Protein AF-A0A7J7WVA8-F1 (afdb_monomer)

Secondary structure (DSSP, 8-state):
--------S-TTGGG--EEEEEEEEE-HHHHHHHH-GGGTTHHHHHHHHTEEEEEETT-STT-PEEEEEEEE---SSTTHHHHHHHHHHHHHHSPPPHHHH--

Solvent-accessible surface area (backbone atoms only — not comparable to full-atom values): 6277 Å² total; p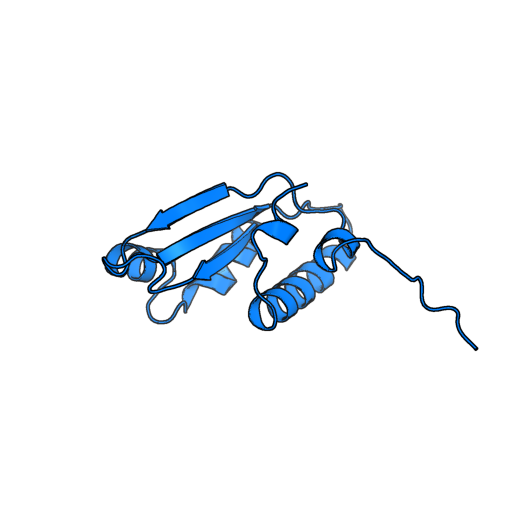er-residue (Å²): 135,82,81,73,79,85,63,88,60,56,84,73,53,82,65,75,30,72,55,79,71,50,72,52,77,37,50,55,75,56,43,35,71,72,25,28,71,92,48,70,40,39,69,58,50,29,67,73,70,44,30,51,72,46,79,41,69,60,66,40,101,87,42,26,22,39,38,39,39,28,41,49,66,82,63,100,46,86,69,50,63,58,53,52,55,52,48,50,55,44,40,75,75,50,68,84,48,72,78,74,68,67,122

Nearest PDB structures (foldseek):
  1wvn-assembly1_A  TM=6.412E-01  e=1.660E-02  Homo sapiens
  2p2r-assembly1_A  TM=6.295E-01  e=4.143E-02  Homo sapiens
  4lij-assembly1_C  TM=5.879E-01  e=4.680E-02  Homo sapiens
  1j4w-assembly1_A  TM=5.770E-01  e=6.843E-01  Homo sapiens
  1x4m-assembly1_A  TM=5.181E-01  e=3.098E-01  Mus musculus

Sequence (103 aa):
METRPHSNEPWWTVSGNFYFPLMFYMEEEQEERVFGRLDADLGRIEAHSHTLIQLEGWFTATGQTRVTVVQWWRTYDTRTHFFGLELLQRVRSQPLTEDDLAK

Mean predicted aligned error: 11.11 Å

Organism: Myotis myotis (NCBI:txid51298)

Structure (mmCIF, N/CA/C/O backbone):
data_AF-A0A7J7WVA8-F1
#
_entry.id   AF-A0A7J7WVA8-F1
#
loop_
_atom_site.group_PDB
_atom_site.id
_atom_site.type_symbol
_atom_site.label_atom_id
_atom_site.label_alt_id
_atom_site.label_comp_id
_atom_site.label_asym_id
_atom_site.label_entity_id
_atom_site.label_seq_id
_atom_site.pdbx_PDB_ins_code
_atom_site.Cartn_x
_atom_site.Cartn_y
_atom_site.Cartn_z
_atom_site.occupancy
_atom_site.B_iso_or_equiv
_atom_site.auth_seq_id
_atom_site.auth_comp_id
_atom_site.auth_asym_id
_atom_site.auth_atom_id
_atom_site.pdbx_PDB_model_num
ATOM 1 N N . MET A 1 1 ? 36.389 -11.704 -10.161 1.00 34.66 1 MET A N 1
ATOM 2 C CA . MET A 1 1 ? 36.004 -11.117 -8.861 1.00 34.66 1 MET A CA 1
ATOM 3 C C . MET A 1 1 ? 35.351 -9.784 -9.165 1.00 34.66 1 MET A C 1
ATOM 5 O O . MET A 1 1 ? 36.049 -8.797 -9.339 1.00 34.66 1 MET A O 1
ATOM 9 N N . GLU A 1 2 ? 34.037 -9.788 -9.376 1.00 36.53 2 GLU A N 1
ATOM 10 C CA . GLU A 1 2 ? 33.272 -8.568 -9.644 1.00 36.53 2 GLU A CA 1
ATOM 11 C C . GLU A 1 2 ? 33.058 -7.807 -8.335 1.00 36.53 2 GLU A C 1
ATOM 13 O O . GLU A 1 2 ? 32.524 -8.338 -7.359 1.00 36.53 2 GLU A O 1
ATOM 18 N N . THR A 1 3 ? 33.527 -6.565 -8.313 1.00 39.75 3 THR A N 1
ATOM 19 C CA . THR A 1 3 ? 33.286 -5.589 -7.255 1.00 39.75 3 THR A CA 1
ATOM 20 C C . THR A 1 3 ? 31.795 -5.278 -7.203 1.00 39.75 3 THR A C 1
ATOM 22 O O . THR A 1 3 ? 31.281 -4.534 -8.036 1.00 39.75 3 THR A O 1
ATOM 25 N N . ARG A 1 4 ? 31.087 -5.862 -6.231 1.00 43.88 4 ARG A N 1
ATOM 26 C CA . ARG A 1 4 ? 29.738 -5.418 -5.867 1.00 43.88 4 ARG A CA 1
ATOM 27 C C . ARG A 1 4 ? 29.835 -3.954 -5.430 1.00 43.88 4 ARG A C 1
ATOM 29 O O . ARG A 1 4 ? 30.660 -3.668 -4.558 1.00 43.88 4 ARG A O 1
ATOM 36 N N . PRO A 1 5 ? 29.046 -3.025 -5.989 1.00 41.03 5 PRO A N 1
ATOM 37 C CA . PRO A 1 5 ? 28.959 -1.706 -5.397 1.00 41.03 5 PRO A CA 1
ATOM 38 C C . PRO A 1 5 ? 28.372 -1.883 -3.995 1.00 41.03 5 PRO A C 1
ATOM 40 O O . PRO A 1 5 ? 27.282 -2.427 -3.824 1.00 41.03 5 PRO A O 1
ATOM 43 N N . HIS A 1 6 ? 29.127 -1.462 -2.984 1.00 52.00 6 HIS A N 1
ATOM 44 C CA . HIS A 1 6 ? 28.589 -1.184 -1.660 1.00 52.00 6 HIS A CA 1
ATOM 45 C C . HIS A 1 6 ? 27.703 0.060 -1.790 1.00 52.00 6 HIS A C 1
ATOM 47 O O . HIS A 1 6 ? 28.127 1.170 -1.482 1.00 52.00 6 HIS A O 1
ATOM 53 N N . SER A 1 7 ? 26.500 -0.097 -2.340 1.00 49.59 7 SER A N 1
ATOM 54 C CA . SER A 1 7 ? 25.517 0.974 -2.365 1.00 49.59 7 SER A CA 1
ATOM 55 C C . SER A 1 7 ? 24.898 1.051 -0.968 1.00 49.59 7 SER A C 1
ATOM 57 O O . SER A 1 7 ? 23.997 0.289 -0.639 1.00 49.59 7 SER A O 1
ATOM 59 N N . ASN A 1 8 ? 25.392 1.973 -0.137 1.00 56.03 8 ASN A N 1
ATOM 60 C CA . ASN A 1 8 ? 24.668 2.468 1.049 1.00 56.03 8 ASN A CA 1
ATOM 61 C C . ASN A 1 8 ? 23.391 3.243 0.669 1.00 56.03 8 ASN A C 1
ATOM 63 O O . ASN A 1 8 ? 22.694 3.780 1.522 1.00 56.03 8 ASN A O 1
ATOM 67 N N . GLU A 1 9 ? 23.111 3.341 -0.624 1.00 53.56 9 GLU A N 1
ATOM 68 C CA . GLU A 1 9 ? 21.859 3.809 -1.175 1.00 53.56 9 GLU A CA 1
ATOM 69 C C . GLU A 1 9 ? 20.752 2.791 -0.861 1.00 53.56 9 GLU A C 1
ATOM 71 O O . GLU A 1 9 ? 20.915 1.602 -1.164 1.00 53.56 9 GLU A O 1
ATOM 76 N N . PRO A 1 10 ? 19.638 3.225 -0.242 1.00 55.97 10 PRO A N 1
ATOM 77 C CA . PRO A 1 10 ? 18.509 2.351 0.025 1.00 55.97 10 PRO A CA 1
ATOM 78 C C . PRO A 1 10 ? 18.102 1.590 -1.235 1.00 55.97 10 PRO A C 1
ATOM 80 O O . PRO A 1 10 ? 18.129 2.137 -2.335 1.00 55.97 10 PRO A O 1
ATOM 83 N N . TRP A 1 11 ? 17.700 0.334 -1.112 1.00 60.22 11 TRP A N 1
ATOM 84 C CA . TRP A 1 11 ? 17.419 -0.545 -2.255 1.00 60.22 11 TRP A CA 1
ATOM 85 C C . TRP A 1 11 ? 16.395 0.045 -3.255 1.00 60.22 11 TRP A C 1
ATOM 87 O O . TRP A 1 11 ? 16.428 -0.281 -4.441 1.00 60.22 11 TRP A O 1
ATOM 97 N N . TRP A 1 12 ? 15.533 0.961 -2.802 1.00 58.41 12 TRP A N 1
ATOM 98 C CA . TRP A 1 12 ? 14.561 1.706 -3.609 1.00 58.41 12 TRP A CA 1
ATOM 99 C C . TRP A 1 12 ? 15.153 2.912 -4.371 1.00 58.41 12 TRP A C 1
ATOM 101 O O . TRP A 1 12 ? 14.558 3.388 -5.339 1.00 58.41 12 TRP A O 1
ATOM 111 N N . THR A 1 13 ? 16.344 3.392 -3.999 1.00 51.78 13 THR A N 1
ATOM 112 C CA . THR A 1 13 ? 17.073 4.469 -4.701 1.00 51.78 13 THR A CA 1
ATOM 113 C C . THR A 1 13 ? 17.814 4.015 -5.948 1.00 51.78 13 THR A C 1
ATOM 115 O O . THR A 1 13 ? 18.070 4.844 -6.818 1.00 51.78 13 THR A O 1
ATOM 118 N N . VAL A 1 14 ? 18.027 2.705 -6.118 1.00 52.34 14 VAL A N 1
ATOM 119 C CA . VAL A 1 14 ? 18.581 2.106 -7.349 1.00 52.34 14 VAL A CA 1
ATOM 120 C C . VAL A 1 14 ? 17.756 2.486 -8.587 1.00 52.34 14 VAL A C 1
ATOM 122 O O . VAL A 1 14 ? 18.271 2.510 -9.701 1.00 52.34 14 VAL A O 1
ATOM 125 N N . SER A 1 15 ? 16.479 2.832 -8.395 1.00 53.56 15 SER A N 1
ATOM 126 C CA . SER A 1 15 ? 15.578 3.228 -9.480 1.00 53.56 15 SER A CA 1
ATOM 127 C C . SER A 1 15 ? 15.396 4.742 -9.633 1.00 53.56 15 SER A C 1
ATOM 129 O O . SER A 1 15 ? 14.671 5.148 -10.530 1.00 53.56 15 SER A O 1
ATOM 131 N N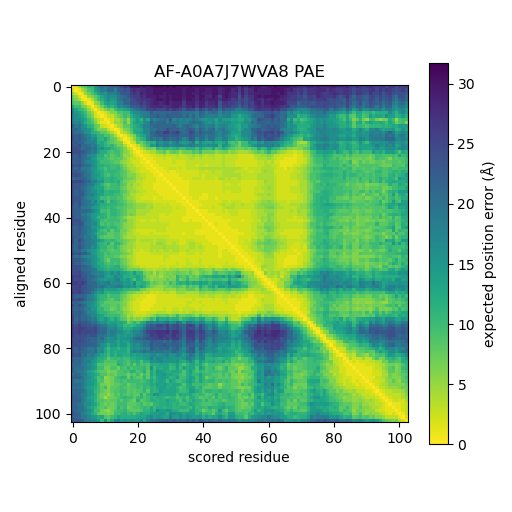 . GLY A 1 16 ? 16.000 5.583 -8.780 1.00 48.66 16 GLY A N 1
ATOM 132 C CA . GLY A 1 16 ? 16.000 7.052 -8.909 1.00 48.66 16 GLY A CA 1
ATOM 133 C C . GLY A 1 16 ? 14.633 7.761 -8.956 1.00 48.66 16 GLY A C 1
ATOM 134 O O . GLY A 1 16 ? 14.591 8.963 -9.192 1.00 48.66 16 GLY A O 1
ATOM 135 N N . ASN A 1 17 ? 13.520 7.050 -8.753 1.00 52.50 17 ASN A N 1
ATOM 136 C CA . ASN A 1 17 ? 12.230 7.465 -9.312 1.00 52.50 17 ASN A CA 1
ATOM 137 C C . ASN A 1 17 ? 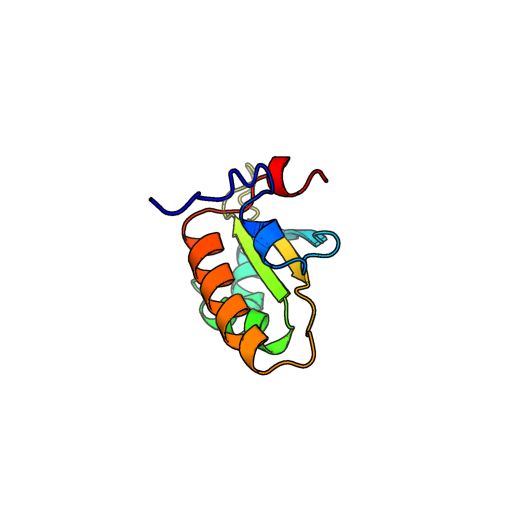11.174 7.903 -8.296 1.00 52.50 17 A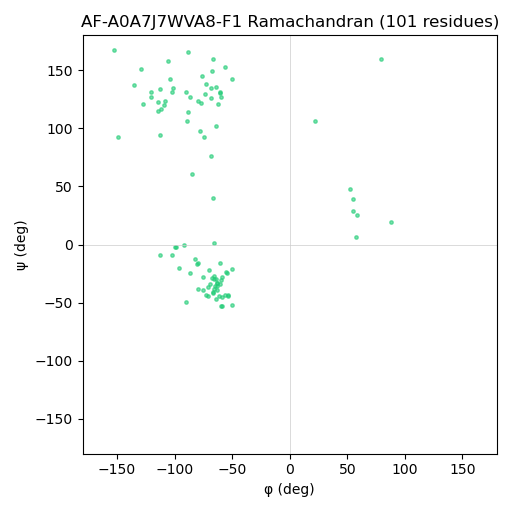SN A C 1
ATOM 139 O O . ASN A 1 17 ? 10.142 8.409 -8.732 1.00 52.50 17 ASN A O 1
ATOM 143 N N . PHE A 1 18 ? 11.400 7.722 -6.993 1.00 56.97 18 PHE A N 1
ATOM 144 C CA . PHE A 1 18 ? 10.406 8.053 -5.973 1.00 56.97 18 PHE A CA 1
ATOM 145 C C . PHE A 1 18 ? 10.539 9.503 -5.509 1.00 56.97 18 PHE A C 1
ATOM 147 O O . PHE A 1 18 ? 11.469 9.853 -4.783 1.00 56.97 18 PHE A O 1
ATOM 154 N N . TYR A 1 19 ? 9.599 10.345 -5.941 1.00 60.22 19 TYR A N 1
ATOM 155 C CA . TYR A 1 19 ? 9.389 11.675 -5.369 1.00 60.22 19 TYR A CA 1
ATOM 156 C C . TYR A 1 19 ? 8.372 11.572 -4.233 1.00 60.22 19 TYR A C 1
ATOM 158 O O . TYR A 1 19 ? 7.335 10.945 -4.423 1.00 60.22 19 TYR A O 1
ATOM 166 N N . PHE A 1 20 ? 8.717 12.171 -3.086 1.00 67.50 20 PHE A N 1
ATOM 167 C CA . PHE A 1 20 ? 7.915 12.378 -1.870 1.00 67.50 20 PHE A CA 1
ATOM 168 C C . PHE A 1 20 ? 6.716 11.426 -1.666 1.00 67.50 20 PHE A C 1
ATOM 170 O O . PHE A 1 20 ? 5.680 11.609 -2.310 1.00 67.50 20 PHE A O 1
ATOM 177 N N . PRO A 1 21 ? 6.803 10.462 -0.731 1.00 76.44 21 PRO A N 1
ATOM 178 C CA . PRO A 1 21 ? 5.680 9.586 -0.415 1.00 76.44 21 PRO A CA 1
ATOM 179 C C . PRO A 1 21 ? 4.475 10.386 0.089 1.00 76.44 21 PRO A C 1
ATOM 181 O O . PRO A 1 21 ? 4.589 11.204 1.003 1.00 76.44 21 PRO A O 1
ATOM 184 N N . LEU A 1 22 ? 3.302 10.111 -0.476 1.00 82.75 22 LEU A N 1
ATOM 185 C CA . LEU A 1 22 ? 2.024 10.523 0.086 1.00 82.75 22 LEU A CA 1
ATOM 186 C C . LEU A 1 22 ? 1.552 9.430 1.048 1.00 82.75 22 LEU A C 1
ATOM 188 O O . LEU A 1 22 ? 1.247 8.322 0.616 1.00 82.75 22 LEU A O 1
ATOM 192 N N . MET A 1 23 ? 1.482 9.749 2.339 1.00 84.56 23 MET A N 1
ATOM 193 C CA . MET A 1 23 ? 1.022 8.830 3.383 1.00 84.56 23 MET A CA 1
ATOM 194 C C . MET A 1 23 ? -0.300 9.299 3.982 1.00 84.56 23 MET A C 1
ATOM 196 O O . MET A 1 23 ? -0.449 10.474 4.321 1.00 84.56 23 MET A O 1
ATOM 200 N N . PHE A 1 24 ? -1.249 8.381 4.140 1.00 86.38 24 PHE A N 1
ATOM 201 C CA . PHE A 1 24 ? -2.514 8.632 4.829 1.00 86.38 24 PHE A CA 1
ATOM 202 C C . PHE A 1 24 ? -3.080 7.348 5.444 1.00 86.38 24 PHE A C 1
ATOM 204 O O . PHE A 1 24 ? -2.621 6.247 5.152 1.00 86.38 24 PHE A O 1
ATOM 211 N N . TYR A 1 25 ? -4.082 7.503 6.309 1.00 89.75 25 TYR A N 1
ATOM 212 C CA . TYR A 1 25 ? -4.804 6.391 6.926 1.00 89.75 25 TYR A CA 1
ATOM 213 C C . TYR A 1 25 ? -6.165 6.220 6.265 1.00 89.75 25 TYR A C 1
ATOM 215 O O . TYR A 1 25 ? -6.820 7.205 5.914 1.00 89.75 25 TYR A O 1
ATOM 223 N N . MET A 1 26 ? -6.579 4.972 6.104 1.00 90.44 26 MET A N 1
ATOM 224 C CA . MET A 1 26 ? -7.836 4.591 5.480 1.00 90.44 26 MET A CA 1
ATOM 225 C C . MET A 1 26 ? -8.502 3.506 6.326 1.00 90.44 26 MET A C 1
ATOM 227 O O . MET A 1 26 ? -7.828 2.608 6.821 1.00 90.44 26 MET A O 1
ATOM 231 N N . GLU A 1 27 ? -9.816 3.597 6.528 1.00 91.94 27 GLU A N 1
ATOM 232 C CA . GLU A 1 27 ? -10.570 2.522 7.186 1.00 91.94 27 GLU A CA 1
ATOM 233 C C . GLU A 1 27 ? -10.594 1.268 6.297 1.00 91.94 27 GLU A C 1
ATOM 235 O O . GLU A 1 27 ? -10.640 1.394 5.074 1.00 91.94 27 GLU A O 1
ATOM 240 N N . GLU A 1 28 ? -10.642 0.072 6.888 1.00 86.19 28 GLU A N 1
ATOM 241 C CA . GLU A 1 28 ? -10.651 -1.211 6.156 1.00 86.19 28 GLU A CA 1
ATOM 242 C C . GLU A 1 28 ? -11.771 -1.274 5.096 1.00 86.19 28 GLU A C 1
ATOM 244 O O . GLU A 1 28 ? -11.535 -1.628 3.943 1.00 86.19 28 GLU A O 1
ATOM 249 N N . GLU A 1 29 ? -12.988 -0.818 5.427 1.00 88.38 29 GLU A N 1
ATOM 250 C CA . GLU A 1 29 ? -14.101 -0.784 4.460 1.00 88.38 29 GLU A CA 1
ATOM 251 C C . GLU A 1 29 ? -13.809 0.155 3.274 1.00 88.38 29 GLU A C 1
ATOM 253 O O . GLU A 1 29 ? -14.252 -0.079 2.149 1.00 88.38 29 GLU A O 1
ATOM 258 N N . GLN A 1 30 ? -13.080 1.247 3.509 1.00 89.88 30 GLN A N 1
ATOM 259 C CA . GLN A 1 30 ? -12.701 2.177 2.447 1.00 89.88 30 GLN A CA 1
ATOM 260 C C . GLN A 1 30 ? -11.575 1.606 1.589 1.00 89.88 30 GLN A C 1
ATOM 262 O O . GLN A 1 30 ? -11.624 1.754 0.369 1.00 89.88 30 GLN A O 1
ATOM 267 N N . GLU A 1 31 ? -10.608 0.929 2.205 1.00 90.75 31 GLU A N 1
ATOM 268 C CA . GLU A 1 31 ? -9.539 0.222 1.508 1.00 90.75 31 GLU A CA 1
ATOM 269 C C . GLU A 1 31 ? -10.120 -0.835 0.565 1.00 90.75 31 GLU A C 1
ATOM 271 O O . GLU A 1 31 ? -9.872 -0.755 -0.638 1.00 90.75 31 GLU A O 1
ATOM 276 N N . GLU A 1 32 ? -10.983 -1.734 1.051 1.00 90.69 32 GLU A N 1
ATOM 277 C CA . GLU A 1 32 ? -11.592 -2.775 0.211 1.00 90.69 32 GLU A CA 1
ATOM 278 C C . GLU A 1 32 ? -12.418 -2.190 -0.948 1.00 90.69 32 GLU A C 1
ATOM 280 O O . GLU A 1 32 ? -12.517 -2.788 -2.023 1.00 90.69 32 GLU A O 1
ATOM 285 N N . ARG A 1 33 ? -13.018 -1.005 -0.763 1.00 92.12 33 ARG A N 1
ATOM 286 C CA . ARG A 1 33 ? -13.776 -0.307 -1.818 1.00 92.12 33 ARG A CA 1
ATOM 287 C C . ARG A 1 33 ? -12.876 0.340 -2.867 1.00 92.12 33 ARG A C 1
ATOM 289 O O . ARG A 1 33 ? -13.323 0.505 -4.001 1.00 92.12 33 ARG A O 1
ATOM 296 N N . VAL A 1 34 ? -11.657 0.732 -2.501 1.00 90.50 34 VAL A N 1
ATOM 297 C CA . VAL A 1 34 ? -10.692 1.376 -3.404 1.00 90.50 34 VAL A CA 1
ATOM 298 C C . VAL A 1 34 ? -9.815 0.340 -4.098 1.00 90.50 34 VAL A C 1
ATOM 300 O O . VAL A 1 34 ? -9.674 0.391 -5.316 1.00 90.50 34 VAL A O 1
ATOM 303 N N . PHE A 1 35 ? -9.240 -0.593 -3.343 1.00 90.56 35 PHE A N 1
ATOM 304 C CA . PHE A 1 35 ? -8.245 -1.559 -3.812 1.00 90.56 35 PHE A CA 1
ATOM 305 C C . PHE A 1 35 ? -8.837 -2.933 -4.139 1.00 90.56 35 PHE A C 1
ATOM 307 O O . PHE A 1 35 ? -8.134 -3.810 -4.647 1.00 90.56 35 PHE A O 1
ATOM 314 N N . GLY A 1 36 ? -10.143 -3.098 -3.924 1.00 90.75 36 GLY A N 1
ATOM 315 C CA . GLY A 1 36 ? -10.846 -4.358 -4.095 1.00 90.75 36 GLY A CA 1
ATOM 316 C C . GLY A 1 36 ? -10.627 -5.284 -2.901 1.00 90.75 36 GLY A C 1
ATOM 317 O O . GLY A 1 36 ? -9.666 -5.164 -2.147 1.00 90.75 36 GLY A O 1
ATOM 318 N N . ARG A 1 37 ? -11.526 -6.255 -2.734 1.00 89.06 37 ARG A N 1
ATOM 319 C CA . ARG A 1 37 ? -11.407 -7.256 -1.669 1.00 89.06 37 ARG A CA 1
ATOM 320 C C . ARG A 1 37 ? -10.108 -8.051 -1.829 1.00 89.06 37 ARG A C 1
ATOM 322 O O . ARG A 1 37 ? -9.874 -8.598 -2.909 1.00 89.06 37 ARG A O 1
ATOM 329 N N . LEU A 1 38 ? -9.327 -8.172 -0.751 1.00 86.19 38 LEU A N 1
ATOM 330 C CA . LEU A 1 38 ? -7.989 -8.789 -0.769 1.00 86.19 38 LEU A CA 1
ATOM 331 C C . LEU A 1 38 ? -7.054 -8.145 -1.812 1.00 86.19 38 LEU A C 1
ATOM 333 O O . LEU A 1 38 ? -6.328 -8.855 -2.511 1.00 86.19 38 LEU A O 1
ATOM 337 N N . ASP A 1 39 ? -7.124 -6.821 -1.966 1.00 88.94 39 ASP A N 1
ATOM 338 C CA . ASP A 1 39 ? -6.265 -6.026 -2.855 1.00 88.94 39 ASP A CA 1
ATOM 339 C C . ASP A 1 39 ? -6.328 -6.425 -4.338 1.00 88.94 39 ASP A C 1
ATOM 341 O O . ASP A 1 39 ? -5.377 -6.223 -5.104 1.00 88.94 39 ASP A O 1
ATOM 345 N N . ALA A 1 40 ? -7.441 -7.023 -4.774 1.00 90.00 40 ALA A N 1
ATOM 346 C CA . ALA A 1 40 ? -7.569 -7.600 -6.112 1.00 90.00 40 ALA A CA 1
ATOM 347 C C . ALA A 1 40 ? -7.352 -6.584 -7.253 1.00 90.00 40 ALA A C 1
ATOM 349 O O . ALA A 1 40 ? -6.910 -6.966 -8.342 1.00 90.00 40 ALA A O 1
ATOM 350 N N . ASP A 1 41 ? -7.633 -5.303 -7.011 1.00 89.62 41 ASP A N 1
ATOM 351 C CA . ASP A 1 41 ? -7.468 -4.219 -7.979 1.00 89.62 41 ASP A CA 1
ATOM 352 C C . ASP A 1 41 ? -6.205 -3.375 -7.741 1.00 89.62 41 ASP A C 1
ATOM 354 O O . ASP A 1 41 ? -5.822 -2.613 -8.633 1.00 89.62 41 ASP A O 1
ATOM 358 N N . LEU A 1 42 ? -5.491 -3.560 -6.622 1.00 88.00 42 LEU A N 1
ATOM 359 C CA . LEU A 1 42 ? -4.278 -2.807 -6.270 1.00 88.00 42 LEU A CA 1
ATOM 360 C C . LEU A 1 42 ? -3.258 -2.785 -7.416 1.00 88.00 42 LEU A C 1
ATOM 362 O O . LEU A 1 42 ? -2.864 -1.720 -7.884 1.00 88.00 42 LEU A O 1
ATOM 366 N N . GLY A 1 43 ? -2.905 -3.958 -7.951 1.00 83.12 43 GLY A N 1
ATOM 367 C CA . GLY A 1 43 ? -1.913 -4.053 -9.027 1.00 83.12 43 GLY A CA 1
ATOM 368 C C . GLY A 1 43 ? -2.347 -3.372 -10.332 1.00 83.12 43 GLY A C 1
ATOM 369 O O . GLY A 1 43 ? -1.507 -2.878 -11.084 1.00 83.12 43 GLY A O 1
ATOM 370 N N . ARG A 1 44 ? -3.657 -3.312 -10.613 1.00 84.25 44 ARG A N 1
ATOM 371 C CA . ARG A 1 44 ? -4.189 -2.579 -11.774 1.00 84.25 44 ARG A CA 1
ATOM 372 C C . ARG A 1 44 ? -4.112 -1.078 -11.542 1.00 84.25 44 ARG A C 1
ATOM 374 O O . ARG A 1 44 ? -3.723 -0.352 -12.454 1.00 84.25 44 ARG A O 1
ATOM 381 N N . ILE A 1 45 ? -4.471 -0.629 -10.342 1.00 85.75 45 ILE A N 1
ATOM 382 C CA . ILE A 1 45 ? -4.418 0.779 -9.950 1.00 85.75 45 ILE A CA 1
ATOM 383 C C . ILE A 1 45 ? -2.985 1.282 -10.075 1.00 85.75 45 ILE A C 1
ATOM 385 O O . ILE A 1 45 ? -2.763 2.224 -10.826 1.00 85.75 45 ILE A O 1
ATOM 389 N N . GLU A 1 46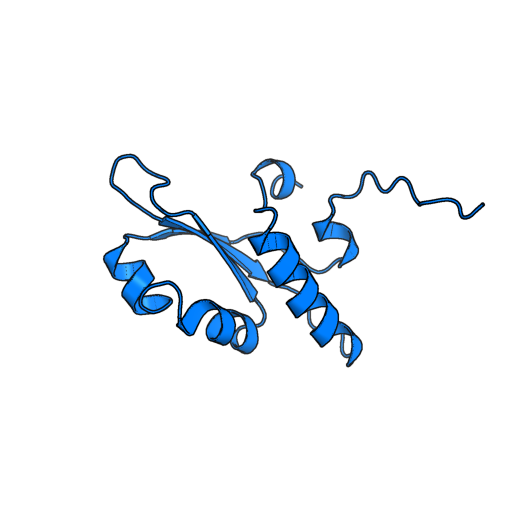 ? -2.020 0.595 -9.460 1.00 83.50 46 GLU A N 1
ATOM 390 C CA . GLU A 1 46 ? -0.590 0.924 -9.526 1.00 83.50 46 GLU A CA 1
ATOM 391 C C . GLU A 1 46 ? -0.071 1.047 -10.970 1.00 83.50 46 GLU A C 1
ATOM 393 O O . GLU A 1 46 ? 0.626 2.006 -11.327 1.00 83.50 46 GLU A O 1
ATOM 398 N N . ALA A 1 47 ? -0.460 0.102 -11.835 1.00 79.44 47 ALA A N 1
ATOM 399 C CA . ALA A 1 47 ? -0.085 0.106 -13.246 1.00 79.44 47 ALA A CA 1
ATOM 400 C C . ALA A 1 47 ? -0.692 1.291 -14.020 1.00 79.44 47 ALA A C 1
ATOM 402 O O . ALA A 1 47 ? -0.024 1.869 -14.877 1.00 79.44 47 ALA A O 1
ATOM 403 N N . HIS A 1 48 ? -1.940 1.666 -13.726 1.00 80.56 48 HIS A N 1
ATOM 404 C CA . HIS A 1 48 ? -2.643 2.754 -14.410 1.00 80.56 48 HIS A CA 1
ATOM 405 C C . HIS A 1 48 ? -2.250 4.149 -13.909 1.00 80.56 48 HIS A C 1
ATOM 407 O O . HIS A 1 48 ? -2.159 5.082 -14.710 1.00 80.56 48 HIS A O 1
ATOM 413 N N . SER A 1 49 ? -2.031 4.314 -12.605 1.00 78.62 49 SER A N 1
ATOM 414 C CA . SER A 1 49 ? -1.664 5.595 -11.992 1.00 78.62 49 SER A CA 1
ATOM 415 C C . SER A 1 49 ? -0.173 5.903 -12.105 1.00 78.62 49 SER A C 1
ATOM 417 O O . SER A 1 49 ? 0.230 7.038 -11.852 1.00 78.62 49 SER A O 1
ATOM 419 N N . HIS A 1 50 ? 0.645 4.918 -12.492 1.00 76.56 50 HIS A N 1
ATOM 420 C CA . HIS A 1 50 ? 2.101 4.982 -12.388 1.00 76.56 50 HIS A CA 1
ATOM 421 C C . HIS A 1 50 ? 2.535 5.360 -10.964 1.00 76.56 50 HIS A C 1
ATOM 423 O O . HIS A 1 50 ? 3.374 6.238 -10.745 1.00 76.56 50 HIS A O 1
ATOM 429 N N . THR A 1 51 ? 1.948 4.683 -9.982 1.00 77.12 51 THR A N 1
ATOM 430 C CA . THR A 1 51 ? 2.327 4.797 -8.573 1.00 77.12 51 THR A CA 1
ATOM 431 C C . THR A 1 51 ? 2.557 3.414 -8.005 1.00 77.12 51 THR A C 1
ATOM 433 O O . THR A 1 51 ? 1.929 2.458 -8.439 1.00 77.12 51 THR A O 1
ATOM 436 N N . LEU A 1 52 ? 3.421 3.320 -7.009 1.00 81.75 52 LEU A N 1
ATOM 437 C CA . LEU A 1 52 ? 3.510 2.150 -6.154 1.00 81.75 52 LEU A CA 1
ATOM 438 C C . LEU A 1 52 ? 2.785 2.468 -4.847 1.00 81.75 52 LEU A C 1
ATOM 440 O O . LEU A 1 52 ? 2.921 3.573 -4.317 1.00 81.75 52 LEU A O 1
ATOM 444 N N . ILE A 1 53 ? 1.971 1.530 -4.379 1.00 85.19 53 ILE A N 1
ATOM 445 C CA . ILE A 1 53 ? 1.064 1.702 -3.251 1.00 85.19 53 ILE A CA 1
ATOM 446 C C . ILE A 1 53 ? 1.320 0.571 -2.259 1.00 85.19 53 ILE A C 1
ATOM 448 O O . ILE A 1 53 ? 1.186 -0.607 -2.578 1.00 85.19 53 ILE A O 1
ATOM 452 N N . GLN A 1 54 ? 1.689 0.934 -1.037 1.00 85.88 54 GLN A N 1
ATOM 453 C CA . GLN A 1 54 ? 1.815 -0.005 0.071 1.00 85.88 54 GLN A CA 1
ATOM 454 C C . GLN A 1 54 ? 0.608 0.115 0.982 1.00 85.88 54 GLN A C 1
ATOM 456 O O 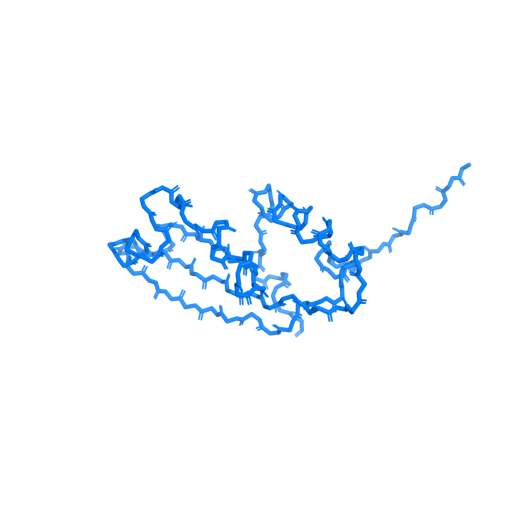. GLN A 1 54 ? 0.243 1.222 1.382 1.00 85.88 54 GLN A O 1
ATOM 461 N N . LEU A 1 55 ? 0.024 -1.036 1.298 1.00 88.06 55 LEU A N 1
ATOM 462 C CA . LEU A 1 55 ? -1.070 -1.181 2.242 1.00 88.06 55 LEU A CA 1
ATOM 463 C C . LEU A 1 55 ? -0.543 -1.933 3.458 1.00 88.06 55 LEU A C 1
ATOM 465 O O . LEU A 1 55 ? -0.106 -3.079 3.360 1.00 88.06 55 LEU A O 1
ATOM 469 N N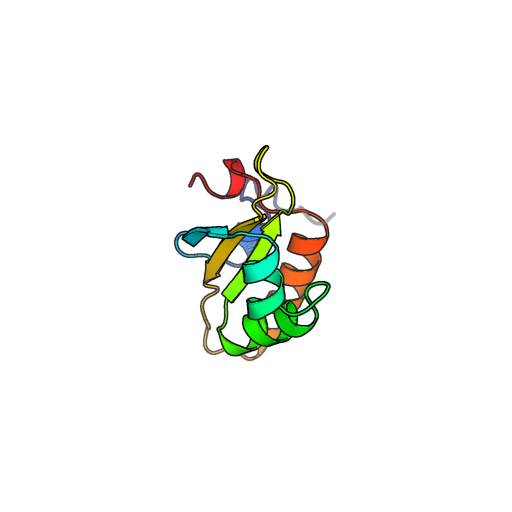 . GLU A 1 56 ? -0.560 -1.269 4.603 1.00 86.19 56 GLU A N 1
ATOM 470 C CA . GLU A 1 56 ? -0.243 -1.869 5.892 1.00 86.19 56 GLU A CA 1
ATOM 471 C C . GLU A 1 56 ? -1.518 -1.890 6.725 1.00 86.19 56 GLU A C 1
ATOM 473 O O . GLU A 1 56 ? -1.886 -0.891 7.345 1.00 86.19 56 GLU A O 1
ATOM 478 N N . GLY A 1 57 ? -2.226 -3.018 6.681 1.00 83.25 57 GLY A N 1
ATOM 479 C CA . GLY A 1 57 ? -3.451 -3.218 7.452 1.00 83.25 57 GLY A CA 1
ATOM 480 C C . GLY A 1 57 ? -3.188 -3.260 8.957 1.00 83.25 57 GLY A C 1
ATOM 481 O O . GLY A 1 57 ? -2.072 -3.541 9.398 1.00 83.25 57 GLY A O 1
ATOM 482 N N . TRP A 1 58 ? -4.234 -3.014 9.751 1.00 80.94 58 TRP A N 1
ATOM 483 C CA . TRP A 1 58 ? -4.178 -3.061 11.222 1.00 80.94 58 TRP A CA 1
ATOM 484 C C . TRP A 1 58 ? -3.087 -2.168 11.831 1.00 80.94 58 TRP A C 1
ATOM 486 O O . TRP A 1 58 ? -2.558 -2.458 12.905 1.00 80.94 58 TRP A O 1
ATOM 496 N N . PHE A 1 59 ? -2.741 -1.079 11.144 1.00 74.69 59 PHE A N 1
ATOM 497 C CA . PHE A 1 59 ? -1.656 -0.198 11.551 1.00 74.69 59 PHE A CA 1
ATOM 498 C C . PHE A 1 59 ? -2.006 0.585 12.822 1.00 74.69 59 PHE A C 1
ATOM 500 O O . PHE A 1 59 ? -1.143 0.850 13.659 1.00 74.69 59 PHE A O 1
ATOM 507 N N . THR A 1 60 ? -3.281 0.940 12.999 1.00 70.50 60 THR A N 1
ATOM 508 C CA . THR A 1 60 ? -3.772 1.600 14.215 1.00 70.50 60 THR A CA 1
ATOM 509 C C . THR A 1 60 ? -4.583 0.647 15.090 1.00 70.50 60 THR A C 1
ATOM 511 O O . THR A 1 60 ? -5.161 -0.332 14.621 1.00 70.50 60 THR A O 1
ATOM 514 N N . ALA A 1 61 ? -4.696 0.969 16.385 1.00 71.62 61 ALA A N 1
ATOM 515 C CA . ALA A 1 61 ? -5.519 0.211 17.335 1.00 71.62 61 ALA A CA 1
ATOM 516 C C . ALA A 1 61 ? -7.018 0.181 16.969 1.00 71.62 61 ALA A C 1
ATOM 518 O O . ALA A 1 61 ? -7.761 -0.638 17.506 1.00 71.62 61 ALA A O 1
ATOM 519 N N . THR A 1 62 ? -7.462 1.068 16.072 1.00 78.06 62 THR A N 1
ATOM 520 C CA . THR A 1 62 ? -8.827 1.105 15.534 1.00 78.06 62 THR A CA 1
ATOM 521 C C . THR A 1 62 ? -8.990 0.291 14.248 1.00 78.06 62 THR A C 1
ATOM 523 O O . THR A 1 62 ? -10.102 0.224 13.742 1.00 78.06 62 THR A O 1
ATOM 526 N N . GLY A 1 63 ? -7.926 -0.343 13.738 1.00 80.94 63 GLY A N 1
ATOM 527 C CA . GLY A 1 63 ? -7.974 -1.187 12.541 1.00 80.94 63 GLY A CA 1
ATOM 528 C C . GLY A 1 63 ? -7.774 -0.440 11.220 1.00 80.94 63 GLY A C 1
ATOM 529 O O . GLY A 1 63 ? -8.138 -0.964 10.176 1.00 80.94 63 GLY A O 1
ATOM 530 N N . GLN A 1 64 ? -7.204 0.770 11.233 1.00 86.50 64 GLN A N 1
ATOM 531 C CA . GLN A 1 64 ? -6.962 1.510 9.991 1.00 86.50 64 GLN A CA 1
ATOM 532 C C . GLN A 1 64 ? -5.754 0.953 9.238 1.00 86.50 64 GLN A C 1
ATOM 534 O O . GLN A 1 64 ? -4.740 0.584 9.839 1.00 86.50 64 GLN A O 1
ATOM 539 N N . THR A 1 65 ? -5.851 0.981 7.916 1.00 88.56 65 THR A N 1
ATOM 540 C CA . THR A 1 65 ? -4.773 0.671 6.985 1.00 88.56 65 THR A CA 1
ATOM 541 C C . THR A 1 65 ? -3.950 1.932 6.733 1.00 88.56 65 THR A C 1
ATOM 543 O O . THR A 1 65 ? -4.487 2.986 6.375 1.00 88.56 65 THR A O 1
ATOM 546 N N . ARG A 1 66 ? -2.629 1.851 6.922 1.00 89.12 66 ARG A N 1
ATOM 547 C CA . ARG A 1 66 ? -1.703 2.892 6.463 1.00 89.12 66 ARG A CA 1
ATOM 548 C C . ARG A 1 66 ? -1.466 2.693 4.972 1.00 89.12 66 ARG A C 1
ATOM 550 O O . ARG A 1 66 ? -1.039 1.624 4.545 1.00 89.12 66 ARG A O 1
ATOM 557 N N . VAL A 1 67 ? -1.742 3.735 4.198 1.00 87.38 67 VAL A N 1
ATOM 558 C CA . VAL A 1 67 ? -1.553 3.759 2.750 1.00 87.38 67 VAL A CA 1
ATOM 559 C C . VAL A 1 67 ? -0.382 4.672 2.426 1.00 87.38 67 VAL A C 1
ATOM 561 O O . VAL A 1 67 ? -0.422 5.869 2.718 1.00 87.38 67 VAL A O 1
ATOM 564 N N . THR A 1 68 ? 0.643 4.114 1.788 1.00 85.75 68 THR A N 1
ATOM 565 C CA . THR A 1 68 ? 1.811 4.861 1.310 1.00 85.75 68 THR A CA 1
ATOM 566 C C . THR A 1 68 ? 1.840 4.818 -0.208 1.00 85.75 68 THR A C 1
ATOM 568 O O . THR A 1 68 ? 2.014 3.757 -0.800 1.00 85.75 68 THR A O 1
ATOM 571 N N . VAL A 1 69 ? 1.687 5.974 -0.849 1.00 83.38 69 VAL A N 1
ATOM 572 C CA . VAL A 1 69 ? 1.717 6.127 -2.305 1.00 83.38 69 VAL A CA 1
ATOM 573 C C . VAL A 1 69 ? 3.005 6.825 -2.701 1.00 83.38 69 VAL A C 1
ATOM 575 O O . VAL A 1 69 ? 3.270 7.949 -2.280 1.00 83.38 69 VAL A O 1
ATOM 578 N N . VAL A 1 70 ? 3.790 6.194 -3.561 1.00 76.06 70 VAL A N 1
ATOM 579 C CA . VAL A 1 70 ? 5.002 6.787 -4.123 1.00 76.06 70 VAL A CA 1
ATOM 580 C C . VAL A 1 70 ? 4.884 6.838 -5.643 1.00 76.06 70 VAL A C 1
ATOM 582 O O . VAL A 1 70 ? 4.571 5.844 -6.303 1.00 76.06 70 VAL A O 1
ATOM 585 N N . GLN A 1 71 ? 5.097 8.019 -6.224 1.00 71.56 71 GLN A N 1
ATOM 586 C CA . GLN A 1 71 ? 5.164 8.155 -7.679 1.00 71.56 71 GLN 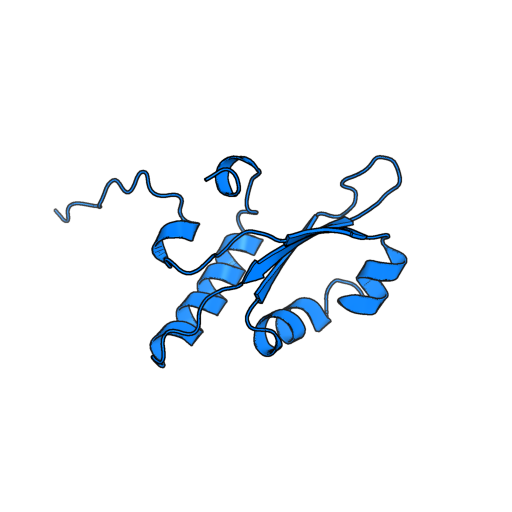A CA 1
ATOM 587 C C . GLN A 1 71 ? 6.472 7.565 -8.177 1.00 71.56 71 GLN A C 1
ATOM 589 O O . GLN A 1 71 ? 7.509 7.831 -7.584 1.00 71.56 71 GLN A O 1
ATOM 594 N N . TRP A 1 72 ? 6.441 6.825 -9.283 1.00 65.88 72 TRP A N 1
ATOM 595 C CA . TRP A 1 72 ? 7.661 6.408 -9.964 1.00 65.88 72 TRP A CA 1
ATOM 596 C C . TRP A 1 72 ? 7.718 7.071 -11.345 1.00 65.88 72 TRP A C 1
ATOM 598 O O . TRP A 1 72 ? 6.781 6.986 -12.139 1.00 65.88 72 TRP A O 1
ATOM 608 N N . TRP A 1 73 ? 8.787 7.823 -11.615 1.00 56.91 73 TRP A N 1
ATOM 609 C CA . TRP A 1 73 ? 8.899 8.622 -12.838 1.00 56.91 73 TRP A CA 1
ATOM 610 C C . TRP A 1 73 ? 8.933 7.746 -14.110 1.00 56.91 73 TRP A C 1
ATOM 612 O O . TRP A 1 73 ? 9.685 6.774 -14.209 1.00 56.91 73 TRP A O 1
ATOM 622 N N . ARG A 1 74 ? 8.171 8.141 -15.146 1.00 48.47 74 ARG A N 1
ATOM 623 C CA . ARG A 1 74 ? 8.330 7.632 -16.523 1.00 48.47 74 ARG A CA 1
ATOM 624 C C . ARG A 1 74 ? 9.578 8.247 -17.147 1.00 48.47 74 ARG A C 1
ATOM 626 O O . ARG A 1 74 ? 9.510 9.313 -17.759 1.00 48.47 74 ARG A O 1
ATOM 633 N N . THR A 1 75 ? 10.733 7.599 -17.046 1.00 43.78 75 THR A N 1
ATOM 634 C CA . THR A 1 75 ? 11.752 7.853 -18.069 1.00 43.78 75 THR A CA 1
ATOM 635 C C . THR A 1 75 ? 11.186 7.253 -19.354 1.00 43.78 75 THR A C 1
ATOM 637 O O . THR A 1 75 ? 10.582 6.181 -19.316 1.00 43.78 75 THR A O 1
ATOM 640 N N . TYR A 1 76 ? 11.266 7.983 -20.468 1.00 45.28 76 TYR A N 1
ATOM 641 C CA . TYR A 1 76 ? 10.705 7.634 -21.784 1.00 45.28 76 TYR A CA 1
ATOM 642 C C . TYR A 1 76 ? 11.392 6.407 -22.427 1.00 45.28 76 TYR A C 1
ATOM 644 O O . TYR A 1 76 ? 11.655 6.387 -23.625 1.00 45.28 76 TYR A O 1
ATOM 652 N N . ASP A 1 77 ? 11.717 5.387 -21.640 1.00 50.81 77 ASP A N 1
ATOM 653 C CA . ASP A 1 77 ? 12.369 4.168 -22.078 1.00 50.81 77 ASP A CA 1
ATOM 654 C C . ASP A 1 77 ? 11.479 2.963 -21.751 1.00 50.81 77 ASP A C 1
ATOM 656 O O . ASP A 1 77 ? 10.976 2.776 -20.645 1.00 50.81 77 ASP A O 1
ATOM 660 N N . THR A 1 78 ? 11.300 2.108 -22.749 1.00 49.41 78 THR A N 1
ATOM 661 C CA . THR A 1 78 ? 10.712 0.769 -22.647 1.00 49.41 78 THR A CA 1
ATOM 662 C C . THR A 1 78 ? 11.312 -0.106 -21.537 1.00 49.41 78 THR A C 1
ATOM 664 O O . THR A 1 78 ? 10.640 -1.021 -21.060 1.00 49.41 78 THR A O 1
ATOM 667 N N . ARG A 1 79 ? 12.535 0.186 -21.067 1.00 50.34 79 ARG A N 1
ATOM 668 C CA . ARG A 1 79 ? 13.161 -0.489 -19.915 1.00 50.34 79 ARG A CA 1
ATOM 669 C C . ARG A 1 79 ? 12.453 -0.237 -18.586 1.00 50.34 79 ARG A C 1
ATOM 671 O O . ARG A 1 79 ? 12.503 -1.096 -17.710 1.00 50.34 79 ARG A O 1
ATOM 678 N N . THR A 1 80 ? 11.764 0.890 -18.435 1.00 52.59 80 THR A N 1
ATOM 679 C CA . THR A 1 80 ? 11.176 1.319 -17.159 1.00 52.59 80 THR A CA 1
ATOM 680 C C . THR A 1 80 ? 10.037 0.396 -16.723 1.00 52.59 80 THR A C 1
ATOM 682 O O . THR A 1 80 ? 9.868 0.154 -15.538 1.00 52.59 80 THR A O 1
ATOM 685 N N . HIS A 1 81 ? 9.321 -0.247 -17.651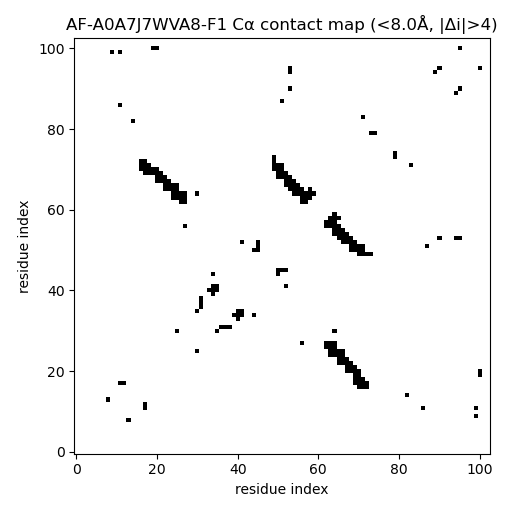 1.00 51.56 81 HIS A N 1
ATOM 686 C CA . HIS A 1 81 ? 8.209 -1.139 -17.302 1.00 51.56 81 HIS A CA 1
ATOM 687 C C . HIS A 1 81 ? 8.639 -2.371 -16.478 1.00 51.56 81 HIS A C 1
ATOM 689 O O . HIS A 1 81 ? 7.933 -2.775 -15.556 1.00 51.56 81 HIS A O 1
ATOM 695 N N . PHE A 1 82 ? 9.823 -2.930 -16.754 1.00 49.62 82 PHE A N 1
ATOM 696 C CA . PHE A 1 82 ? 10.364 -4.065 -15.996 1.00 49.62 82 PHE A CA 1
ATOM 697 C C . PHE A 1 82 ? 10.804 -3.665 -14.585 1.00 49.62 82 PHE A C 1
ATOM 699 O O . PHE A 1 82 ? 10.566 -4.415 -13.640 1.00 49.62 82 PHE A O 1
ATOM 706 N N . PHE A 1 83 ? 11.359 -2.460 -14.428 1.00 57.44 83 PHE A N 1
ATOM 707 C CA . PHE A 1 83 ? 11.756 -1.945 -13.118 1.00 57.44 83 PHE A CA 1
ATOM 708 C C . PHE A 1 83 ? 10.563 -1.733 -12.187 1.00 57.44 83 PHE A C 1
ATOM 710 O O . PHE A 1 83 ? 10.684 -2.005 -11.000 1.00 57.44 83 PHE A O 1
ATOM 717 N N . GLY A 1 84 ? 9.406 -1.311 -12.709 1.00 57.44 84 GLY A N 1
ATOM 718 C CA . GLY A 1 84 ? 8.193 -1.139 -11.902 1.00 57.44 84 GLY A CA 1
ATOM 719 C C . GLY A 1 84 ? 7.687 -2.450 -11.320 1.00 57.44 84 GLY A C 1
ATOM 720 O O . GLY A 1 84 ? 7.422 -2.530 -10.127 1.00 57.44 84 GLY A O 1
ATOM 721 N N . LEU A 1 85 ? 7.615 -3.505 -12.136 1.00 59.34 85 LEU A N 1
ATOM 722 C CA . LEU A 1 85 ? 7.188 -4.828 -11.673 1.00 59.34 85 LEU A CA 1
ATOM 723 C C . LEU A 1 85 ? 8.182 -5.450 -10.687 1.00 59.34 85 LEU A C 1
ATOM 725 O O . LEU A 1 85 ? 7.761 -6.041 -9.695 1.00 59.34 85 LEU A O 1
ATOM 729 N N . GLU A 1 86 ? 9.486 -5.307 -10.931 1.00 64.12 86 GLU A N 1
ATOM 730 C CA . GLU A 1 86 ? 10.508 -5.801 -10.006 1.00 64.12 86 GLU A CA 1
ATOM 731 C C . GLU A 1 86 ? 10.475 -5.027 -8.680 1.00 64.12 86 GLU A C 1
ATOM 733 O O . GLU A 1 86 ? 10.506 -5.644 -7.618 1.00 64.12 86 GLU A O 1
ATOM 738 N N . LEU A 1 87 ? 10.317 -3.698 -8.722 1.00 65.56 87 LEU A N 1
ATOM 739 C CA . LEU A 1 87 ? 10.108 -2.861 -7.536 1.00 65.56 87 LEU A CA 1
ATOM 740 C C . LEU A 1 87 ? 8.858 -3.272 -6.762 1.00 65.56 87 LEU A C 1
ATOM 742 O O . LEU A 1 87 ? 8.935 -3.399 -5.547 1.00 65.56 87 LEU A O 1
ATOM 746 N N . LEU A 1 88 ? 7.738 -3.519 -7.446 1.00 65.12 88 LEU A N 1
ATOM 747 C CA . LEU A 1 88 ? 6.496 -3.983 -6.826 1.00 65.12 88 LEU A CA 1
ATOM 748 C C . LEU A 1 88 ? 6.682 -5.335 -6.132 1.00 65.12 88 LEU A C 1
ATOM 750 O O . LEU A 1 88 ? 6.254 -5.510 -4.993 1.00 65.12 88 LEU A O 1
ATOM 754 N N . GLN A 1 89 ? 7.362 -6.286 -6.777 1.00 65.88 89 GLN A N 1
ATOM 755 C CA . GLN A 1 89 ? 7.684 -7.575 -6.155 1.00 65.88 89 GLN A CA 1
ATOM 756 C C . GLN A 1 89 ? 8.594 -7.411 -4.933 1.00 65.88 89 GLN A C 1
ATOM 758 O O . GLN A 1 89 ? 8.404 -8.090 -3.920 1.00 65.88 89 GLN A O 1
ATOM 763 N N . ARG A 1 90 ? 9.566 -6.499 -5.008 1.00 67.12 90 ARG A N 1
ATOM 764 C CA . ARG A 1 90 ? 10.517 -6.239 -3.924 1.00 67.12 90 ARG A CA 1
ATOM 765 C C . ARG A 1 90 ? 9.858 -5.538 -2.746 1.00 67.12 90 ARG A C 1
ATOM 767 O O . ARG A 1 90 ? 10.026 -6.010 -1.634 1.00 67.12 90 ARG A O 1
ATOM 774 N N . VAL A 1 91 ? 9.029 -4.525 -2.998 1.00 64.56 91 VAL A N 1
ATOM 775 C CA . VAL A 1 91 ? 8.176 -3.860 -2.001 1.00 64.56 91 VAL A CA 1
ATOM 776 C C . VAL A 1 91 ? 7.255 -4.854 -1.298 1.00 64.56 91 VAL A C 1
ATOM 778 O O . VAL A 1 91 ? 7.129 -4.816 -0.081 1.00 64.56 91 VAL A O 1
ATOM 781 N N . ARG A 1 92 ? 6.630 -5.774 -2.041 1.00 66.50 92 ARG A N 1
ATOM 782 C CA . ARG A 1 92 ? 5.765 -6.803 -1.440 1.00 66.50 92 ARG A CA 1
ATOM 783 C C . ARG A 1 92 ? 6.539 -7.786 -0.565 1.00 66.50 92 ARG A C 1
ATOM 785 O O . ARG A 1 92 ? 5.981 -8.333 0.377 1.00 66.50 92 ARG A O 1
ATOM 792 N N . SER A 1 93 ? 7.808 -8.024 -0.887 1.00 70.00 93 SER A N 1
ATOM 793 C CA . SER A 1 93 ? 8.684 -8.916 -0.117 1.00 70.00 93 SER A CA 1
ATOM 794 C C . SER A 1 93 ? 9.380 -8.198 1.047 1.00 70.00 93 SER A C 1
ATOM 796 O O . SER A 1 93 ? 9.783 -8.839 2.013 1.00 70.00 93 SER A O 1
ATOM 798 N N . GLN A 1 94 ? 9.542 -6.880 0.941 1.00 71.19 94 GLN A N 1
ATOM 799 C CA . GLN A 1 94 ? 10.226 -6.008 1.883 1.00 71.19 94 GLN A CA 1
ATOM 800 C C . GLN A 1 94 ? 9.561 -4.616 1.834 1.00 71.19 94 GLN A C 1
ATOM 802 O O . GLN A 1 94 ? 9.927 -3.800 0.982 1.00 71.19 94 GLN A O 1
ATOM 807 N N . PRO A 1 95 ? 8.570 -4.350 2.710 1.00 71.00 95 PRO A N 1
ATOM 808 C CA . PRO A 1 95 ? 7.882 -3.059 2.781 1.00 71.00 95 PRO A CA 1
ATOM 809 C C . PRO A 1 95 ? 8.858 -1.898 2.998 1.00 71.00 95 PRO A C 1
ATOM 811 O O . PRO A 1 95 ? 9.927 -2.089 3.584 1.00 71.00 95 PRO A O 1
ATOM 814 N N . LEU A 1 96 ? 8.495 -0.697 2.533 1.00 70.38 96 LEU A N 1
ATOM 815 C CA . LEU A 1 96 ? 9.306 0.496 2.787 1.00 70.38 96 LEU A CA 1
ATOM 816 C C . LEU A 1 96 ? 9.111 0.881 4.253 1.00 70.38 96 LEU A C 1
ATOM 818 O O . LEU A 1 96 ? 7.987 0.965 4.743 1.00 70.38 96 LEU A O 1
ATOM 822 N N . THR A 1 97 ? 10.214 1.089 4.953 1.00 71.38 97 THR A N 1
ATOM 823 C CA . THR A 1 97 ? 10.211 1.519 6.353 1.00 71.38 97 THR A CA 1
ATOM 824 C C . THR A 1 97 ? 10.179 3.043 6.460 1.00 71.38 97 THR A C 1
ATOM 826 O O . THR A 1 97 ? 10.444 3.745 5.491 1.00 71.38 97 THR A O 1
ATOM 829 N N . GLU A 1 98 ? 9.888 3.599 7.636 1.00 66.38 98 GLU A N 1
ATOM 830 C CA . GLU A 1 98 ? 9.957 5.058 7.827 1.00 66.38 98 GLU A CA 1
ATOM 831 C C . GLU A 1 98 ? 11.369 5.610 7.568 1.00 66.38 98 GLU A C 1
ATOM 833 O O . GLU A 1 98 ? 11.502 6.682 6.979 1.00 66.38 98 GLU A O 1
ATOM 838 N N . ASP A 1 99 ? 12.414 4.843 7.898 1.00 65.56 99 ASP A N 1
ATOM 839 C CA . ASP A 1 99 ? 13.808 5.159 7.557 1.00 65.56 99 ASP A CA 1
ATOM 840 C C . ASP A 1 99 ? 14.042 5.195 6.036 1.00 65.56 99 ASP A C 1
ATOM 842 O O . ASP A 1 99 ? 14.822 6.007 5.540 1.00 65.56 99 ASP A O 1
ATOM 846 N N . ASP A 1 100 ? 13.331 4.357 5.272 1.00 64.94 100 ASP A N 1
ATOM 847 C CA . ASP A 1 100 ? 13.333 4.405 3.808 1.00 64.94 100 ASP A CA 1
ATOM 848 C C . ASP A 1 100 ? 12.611 5.647 3.262 1.00 64.94 100 ASP A C 1
ATOM 850 O O . ASP A 1 100 ? 12.850 6.050 2.131 1.00 64.94 100 ASP A O 1
ATOM 854 N N . LEU A 1 101 ? 11.720 6.272 4.027 1.00 62.19 101 LEU A N 1
ATOM 855 C CA . LEU A 1 101 ? 10.955 7.442 3.584 1.00 62.19 101 LEU A CA 1
ATOM 856 C C . LEU A 1 101 ? 11.593 8.765 4.043 1.00 62.19 101 LEU A C 1
ATOM 858 O O . LEU A 1 101 ? 11.339 9.812 3.444 1.00 62.19 101 LEU A O 1
ATOM 862 N N . ALA A 1 102 ? 12.440 8.722 5.072 1.00 55.38 102 ALA A N 1
ATOM 863 C CA . ALA A 1 102 ? 13.091 9.865 5.706 1.00 55.38 102 ALA A CA 1
ATOM 864 C C . ALA A 1 102 ? 14.391 10.297 4.990 1.00 55.38 102 ALA A C 1
ATOM 866 O O . ALA A 1 102 ? 15.474 10.267 5.576 1.00 55.38 102 ALA A O 1
ATOM 867 N N . LYS A 1 103 ? 14.290 10.695 3.715 1.00 54.62 103 LYS A N 1
ATOM 868 C CA . LYS A 1 103 ? 15.401 11.328 2.975 1.00 54.62 103 LYS A CA 1
ATOM 869 C C . LYS A 1 103 ? 15.576 12.812 3.281 1.00 54.62 103 LYS A C 1
ATOM 871 O O . LYS A 1 103 ? 14.556 13.536 3.300 1.00 54.62 103 LYS A O 1
#

pLDDT: mean 70.43, std 15.9, range [34.66, 92.12]

Radius of gyration: 15.04 Å; Cα contacts (8 Å, |Δi|>4): 116; chains: 1; bounding box: 50×24×40 Å

InterPro domains:
  IPR031952 KH-like RNA-binding domain [PF16005] (9-70)
  IPR031952 KH-like RNA-binding domain [cd12795] (1-70)
  IPR036612 K Homology domain, type 1 superfamily [G3DSA:3.30.1370.10] (1-95)

Foldseek 3Di:
DDDDPPPPPPPVCVQVFWDAKDKDKAAPVRCCVVQNDVSVNVVVCCVVVQWAWDWDFPPDPVTITIIIITHGDDPVDPVVVVVSVVVNVVCVVPPQDVVNNVD